Protein AF-A0A9D6YEE2-F1 (afdb_monomer_lite)

Secondary structure (DSSP, 8-state):
--HHHHTTEEEEEEETTT-TT-STT-TTTSEEEEEEETTTEEE-HIIIIIS---S-SEEETTSHHHHHHHHHHH--GGG-EE-----S--S-----

Radius of gyration: 13.96 Å; chains: 1; bounding box: 35×27×41 Å

pLDDT: mean 83.8, std 18.94, range [31.67, 98.12]

Structure (mmCIF, N/CA/C/O backbone):
data_AF-A0A9D6YEE2-F1
#
_entry.id   AF-A0A9D6YEE2-F1
#
loop_
_atom_site.group_PDB
_atom_site.id
_atom_site.type_symbol
_atom_site.label_atom_id
_atom_site.label_alt_id
_atom_site.label_comp_id
_atom_site.label_asym_id
_atom_site.label_entity_id
_atom_site.label_seq_id
_atom_site.pdbx_PDB_ins_code
_atom_site.Cartn_x
_atom_site.Cartn_y
_atom_site.Cartn_z
_atom_site.occupancy
_atom_site.B_iso_or_equiv
_atom_site.auth_seq_id
_atom_site.auth_comp_id
_atom_site.auth_asym_id
_atom_site.auth_atom_id
_atom_site.pdbx_PDB_model_num
ATOM 1 N N . MET A 1 1 ? -6.301 -13.084 -10.274 1.00 60.75 1 MET A N 1
ATOM 2 C CA . MET A 1 1 ? -5.508 -13.818 -9.259 1.00 60.75 1 MET A CA 1
ATOM 3 C C . MET A 1 1 ? -6.354 -14.869 -8.556 1.00 60.75 1 MET A C 1
ATOM 5 O O . MET A 1 1 ? -7.497 -14.580 -8.253 1.00 60.75 1 MET A O 1
ATOM 9 N N . LYS A 1 2 ? -5.812 -16.060 -8.254 1.00 69.69 2 LYS A N 1
ATOM 10 C CA . LYS A 1 2 ? -6.540 -17.099 -7.488 1.00 69.69 2 LYS A CA 1
ATOM 11 C C . LYS A 1 2 ? -6.384 -16.966 -5.965 1.00 69.69 2 LYS A C 1
ATOM 13 O O . LYS A 1 2 ? -7.322 -17.273 -5.247 1.00 69.69 2 LYS A O 1
ATOM 18 N N . VAL A 1 3 ? -5.226 -16.498 -5.484 1.00 72.19 3 VAL A N 1
ATOM 19 C CA . VAL A 1 3 ? -4.907 -16.456 -4.042 1.00 72.19 3 VAL A CA 1
ATOM 20 C C . VAL A 1 3 ? -5.659 -15.336 -3.324 1.00 72.19 3 VAL A C 1
ATOM 22 O O . VAL A 1 3 ? -6.424 -15.641 -2.424 1.00 72.19 3 VAL A O 1
ATOM 25 N N . ALA A 1 4 ? -5.525 -14.069 -3.739 1.00 75.12 4 ALA A N 1
ATOM 26 C CA . ALA A 1 4 ? -6.235 -12.953 -3.096 1.00 75.12 4 ALA A CA 1
ATOM 27 C C . ALA A 1 4 ? -7.761 -13.167 -3.087 1.00 75.12 4 ALA A C 1
ATOM 29 O O . ALA A 1 4 ? -8.390 -13.075 -2.036 1.00 75.12 4 ALA A O 1
ATOM 30 N N . ASN A 1 5 ? -8.329 -13.578 -4.226 1.00 76.56 5 ASN A N 1
ATOM 31 C CA . ASN A 1 5 ? -9.762 -13.850 -4.360 1.00 76.56 5 ASN A CA 1
ATOM 32 C C . ASN A 1 5 ? -10.257 -14.941 -3.395 1.00 76.56 5 ASN A C 1
ATOM 34 O O . ASN A 1 5 ? -11.373 -14.840 -2.895 1.00 76.56 5 ASN A O 1
ATOM 38 N N . ALA A 1 6 ? -9.440 -15.960 -3.096 1.00 79.00 6 ALA A N 1
ATOM 39 C CA . ALA A 1 6 ? -9.804 -17.015 -2.145 1.00 79.00 6 ALA A CA 1
ATOM 40 C C . ALA A 1 6 ? -9.992 -16.494 -0.709 1.00 79.00 6 ALA A C 1
ATOM 42 O O . ALA A 1 6 ? -10.684 -17.126 0.084 1.00 79.00 6 ALA A O 1
ATOM 43 N N . PHE A 1 7 ? -9.418 -15.332 -0.390 1.00 79.00 7 PHE A N 1
ATOM 44 C CA . PHE A 1 7 ? -9.568 -14.653 0.897 1.00 79.00 7 PHE A CA 1
ATOM 45 C C . PHE A 1 7 ? -10.509 -13.440 0.820 1.00 79.00 7 PHE A C 1
ATOM 47 O O . PHE A 1 7 ? -10.488 -12.598 1.712 1.00 79.00 7 PHE A O 1
ATOM 54 N N . GLY A 1 8 ? -11.319 -13.316 -0.241 1.00 84.50 8 GLY A N 1
ATOM 55 C CA . GLY A 1 8 ? -12.174 -12.141 -0.446 1.00 84.50 8 GLY A CA 1
ATOM 56 C C . GLY A 1 8 ? -11.374 -10.862 -0.712 1.00 84.50 8 GLY A C 1
ATOM 57 O O . GLY A 1 8 ? -11.793 -9.771 -0.335 1.00 84.50 8 GLY A O 1
ATOM 58 N N . GLY A 1 9 ? -10.186 -11.001 -1.298 1.00 89.44 9 GLY A N 1
ATOM 59 C CA . GLY A 1 9 ? -9.323 -9.896 -1.680 1.00 89.44 9 GLY A CA 1
ATOM 60 C C . GLY A 1 9 ? -9.197 -9.708 -3.185 1.00 89.44 9 GLY A C 1
ATOM 61 O O . GLY A 1 9 ? -9.654 -10.522 -3.986 1.00 89.44 9 GLY A O 1
ATOM 62 N N . ARG A 1 10 ? -8.510 -8.633 -3.555 1.00 92.44 10 ARG A N 1
ATOM 63 C CA . ARG A 1 10 ? -8.182 -8.232 -4.924 1.00 92.44 10 ARG A CA 1
ATOM 64 C C . ARG A 1 10 ? -6.719 -7.824 -5.001 1.00 92.44 10 ARG A C 1
ATOM 66 O O . ARG A 1 10 ? -6.093 -7.569 -3.976 1.00 92.44 10 ARG A O 1
ATOM 73 N N . VAL A 1 11 ? -6.158 -7.802 -6.203 1.00 92.62 11 VAL A N 1
ATOM 74 C CA . VAL A 1 11 ? -4.831 -7.219 -6.416 1.00 92.62 11 VAL A CA 1
ATOM 75 C C . VAL A 1 11 ? -5.015 -5.900 -7.119 1.00 92.62 11 VAL A C 1
ATOM 77 O O . VAL A 1 11 ? -5.690 -5.824 -8.145 1.00 92.62 11 VAL A O 1
ATOM 80 N N . VAL A 1 12 ? -4.416 -4.880 -6.532 1.00 93.88 12 VAL A N 1
ATOM 81 C CA . VAL A 1 12 ? -4.402 -3.530 -7.060 1.00 93.88 12 VAL A CA 1
ATOM 82 C C . VAL A 1 12 ? -2.967 -3.121 -7.326 1.00 93.88 12 VAL A C 1
ATOM 84 O O . VAL A 1 12 ? -2.022 -3.753 -6.862 1.00 93.88 12 VAL A O 1
ATOM 87 N N . GLY A 1 13 ? -2.804 -2.046 -8.072 1.00 93.31 13 GLY A N 1
ATOM 88 C CA . GLY A 1 13 ? -1.513 -1.431 -8.272 1.00 93.31 13 GLY A CA 1
ATOM 89 C C . GLY A 1 13 ? -1.657 -0.008 -8.758 1.00 93.31 13 GLY A C 1
ATOM 90 O O . GLY A 1 13 ? -2.760 0.521 -8.918 1.00 93.31 13 GLY A O 1
ATOM 91 N N . TYR A 1 14 ? -0.522 0.619 -8.992 1.00 92.44 14 TYR A N 1
ATOM 92 C CA . TYR A 1 14 ? -0.443 1.963 -9.537 1.00 92.44 14 TYR A CA 1
ATOM 93 C C . TYR A 1 14 ? 0.763 2.077 -10.456 1.00 92.44 14 TYR A C 1
ATOM 95 O O . TYR A 1 14 ? 1.744 1.355 -10.299 1.00 92.44 14 TYR A O 1
ATOM 103 N N . TYR A 1 15 ? 0.703 3.037 -11.375 1.00 90.06 15 TYR A N 1
ATOM 104 C CA . TYR A 1 15 ? 1.868 3.501 -12.122 1.00 90.06 15 TYR A CA 1
ATOM 105 C C . TYR A 1 15 ? 2.519 4.672 -11.381 1.00 90.06 15 TYR A C 1
ATOM 107 O O . TYR A 1 15 ? 1.807 5.550 -10.882 1.00 90.06 15 TYR A O 1
ATOM 115 N N . SER A 1 16 ? 3.853 4.745 -11.338 1.00 89.19 16 SER A N 1
ATOM 116 C CA . SER A 1 16 ? 4.566 5.829 -10.628 1.00 89.19 16 SER A CA 1
ATOM 117 C C . SER A 1 16 ? 4.242 7.209 -11.201 1.00 89.19 16 SER A C 1
ATOM 119 O O . SER A 1 16 ? 4.206 8.198 -10.470 1.00 89.19 16 SER A O 1
ATOM 121 N N . SER A 1 17 ? 3.949 7.284 -12.504 1.00 87.69 17 SER A N 1
ATOM 122 C CA . SER A 1 17 ? 3.539 8.518 -13.188 1.00 87.69 17 SER A CA 1
ATOM 123 C C . SER A 1 17 ? 2.285 9.153 -12.576 1.00 87.69 17 SER A C 1
ATOM 125 O O . SER A 1 17 ? 2.189 10.382 -12.523 1.00 87.69 17 SER A O 1
ATOM 127 N N . ASN A 1 18 ? 1.372 8.323 -12.062 1.00 86.81 18 ASN A N 1
ATOM 128 C CA . ASN A 1 18 ? 0.093 8.731 -11.483 1.00 86.81 18 ASN A CA 1
ATOM 129 C C . ASN A 1 18 ? 0.096 8.729 -9.948 1.00 86.81 18 ASN A C 1
ATOM 131 O O . ASN A 1 18 ? -0.835 9.250 -9.344 1.00 86.81 18 ASN A O 1
ATOM 135 N N . ASN A 1 19 ? 1.130 8.176 -9.307 1.00 88.12 19 ASN A N 1
ATOM 136 C CA . ASN A 1 19 ? 1.212 8.052 -7.853 1.00 88.12 19 ASN A CA 1
ATOM 137 C C . ASN A 1 19 ? 2.584 8.484 -7.316 1.00 88.12 19 ASN A C 1
ATOM 139 O O . ASN A 1 19 ? 3.313 7.709 -6.703 1.00 88.12 19 ASN A O 1
ATOM 143 N N . LYS A 1 20 ? 2.935 9.754 -7.548 1.00 87.19 20 LYS A N 1
ATOM 144 C CA . LYS A 1 20 ? 4.249 10.324 -7.194 1.00 87.19 20 LYS A CA 1
ATOM 145 C C . LYS A 1 20 ? 4.540 10.377 -5.690 1.00 87.19 20 LYS A C 1
ATOM 147 O O . LYS A 1 20 ? 5.673 10.646 -5.310 1.00 87.19 20 LYS A O 1
ATOM 152 N N . SER A 1 21 ? 3.526 10.189 -4.844 1.00 88.88 21 SER A N 1
ATOM 153 C CA . SER A 1 21 ? 3.685 10.159 -3.388 1.00 88.88 21 SER A CA 1
ATOM 154 C C . SER A 1 21 ? 4.136 8.798 -2.860 1.00 88.88 21 SER A C 1
ATOM 156 O O . SER A 1 21 ? 4.593 8.729 -1.725 1.00 88.88 21 SER A O 1
ATOM 158 N N . ALA A 1 22 ? 3.993 7.726 -3.647 1.00 91.75 22 ALA A N 1
ATOM 159 C CA . ALA A 1 22 ? 4.432 6.397 -3.247 1.00 91.75 22 ALA A CA 1
ATOM 160 C C . ALA A 1 22 ? 5.963 6.316 -3.254 1.00 91.75 22 ALA A C 1
ATOM 162 O O . ALA A 1 22 ? 6.608 6.669 -4.242 1.00 91.75 22 ALA A O 1
ATOM 163 N N . SER A 1 23 ? 6.548 5.821 -2.165 1.00 92.00 23 SER A N 1
ATOM 164 C CA . SER A 1 23 ? 7.991 5.558 -2.109 1.00 92.00 23 SER A CA 1
ATOM 165 C C . SER A 1 23 ? 8.385 4.228 -2.761 1.00 92.00 23 SER A C 1
ATOM 167 O O . SER A 1 23 ? 9.513 4.092 -3.240 1.00 92.00 23 SER A O 1
ATOM 169 N N . ILE A 1 24 ? 7.466 3.258 -2.836 1.00 91.19 24 ILE A N 1
ATOM 170 C CA . ILE A 1 24 ? 7.653 2.003 -3.572 1.00 91.19 24 ILE A CA 1
ATOM 171 C C . ILE A 1 24 ? 7.207 2.185 -5.024 1.00 91.19 24 ILE A C 1
ATOM 173 O O . ILE A 1 24 ? 6.222 2.862 -5.315 1.00 91.19 24 ILE A O 1
ATOM 177 N N . GLY A 1 25 ? 7.920 1.548 -5.954 1.00 79.81 25 GLY A N 1
ATOM 178 C CA . GLY A 1 25 ? 7.540 1.561 -7.364 1.00 79.81 25 GLY A CA 1
ATOM 179 C C . GLY A 1 25 ? 7.900 2.853 -8.092 1.00 79.81 25 GLY A C 1
ATOM 180 O O . GLY A 1 25 ? 7.291 3.133 -9.112 1.00 79.81 25 GLY A O 1
ATOM 181 N N . GLY A 1 26 ? 8.851 3.647 -7.580 1.00 72.88 26 GLY A N 1
ATOM 182 C CA . GLY A 1 26 ? 9.362 4.873 -8.216 1.00 72.88 26 GLY A CA 1
ATOM 183 C C . GLY A 1 26 ? 10.178 4.627 -9.497 1.00 72.88 26 GLY A C 1
ATOM 184 O O . GLY A 1 26 ? 9.972 3.631 -10.188 1.00 72.88 26 GLY A O 1
ATOM 185 N N . ASP A 1 27 ? 11.144 5.508 -9.791 1.00 60.38 27 ASP A N 1
ATOM 186 C CA . ASP A 1 27 ? 11.885 5.646 -11.070 1.00 60.38 27 ASP A CA 1
ATOM 187 C C . ASP A 1 27 ? 12.466 4.364 -11.699 1.00 60.38 27 ASP A C 1
ATOM 189 O O . ASP A 1 27 ? 12.882 4.370 -12.855 1.00 60.38 27 ASP A O 1
ATOM 193 N N . ARG A 1 28 ? 12.541 3.266 -10.945 1.00 63.09 28 ARG A N 1
ATOM 194 C CA . ARG A 1 28 ? 13.136 1.999 -11.382 1.00 63.09 28 ARG A CA 1
ATOM 195 C C . ARG A 1 28 ? 12.127 0.923 -11.784 1.00 63.09 28 ARG A C 1
ATOM 197 O O . ARG A 1 28 ? 12.555 -0.048 -12.398 1.00 63.09 28 ARG A O 1
ATOM 204 N N . CYS A 1 29 ? 10.844 1.060 -11.437 1.00 66.81 29 CYS A N 1
ATOM 205 C CA . CYS A 1 29 ? 9.878 -0.042 -11.556 1.00 66.81 29 CYS A CA 1
ATOM 206 C C . CYS A 1 29 ? 8.543 0.316 -12.236 1.00 66.81 29 CYS A C 1
ATOM 208 O O . CYS A 1 29 ? 7.662 -0.532 -12.262 1.00 66.81 29 CYS A O 1
ATOM 210 N N . GLU A 1 30 ? 8.376 1.526 -12.787 1.00 85.25 30 GLU A N 1
ATOM 211 C CA . GLU A 1 30 ? 7.153 2.025 -13.473 1.00 85.25 30 GLU A CA 1
ATOM 212 C C . GLU A 1 30 ? 5.838 1.973 -12.664 1.00 85.25 30 GLU A C 1
ATOM 214 O O . GLU A 1 30 ? 4.822 2.526 -13.090 1.00 85.25 30 GLU A O 1
ATOM 219 N N . GLY A 1 31 ? 5.847 1.379 -11.473 1.00 90.44 31 GLY A N 1
ATOM 220 C CA . GLY A 1 31 ? 4.690 1.155 -10.632 1.00 90.44 31 GLY A CA 1
ATOM 221 C C . GLY A 1 31 ? 4.944 0.059 -9.604 1.00 90.44 31 GLY A C 1
ATOM 222 O O . GLY A 1 31 ? 6.079 -0.382 -9.409 1.00 90.44 31 GLY A O 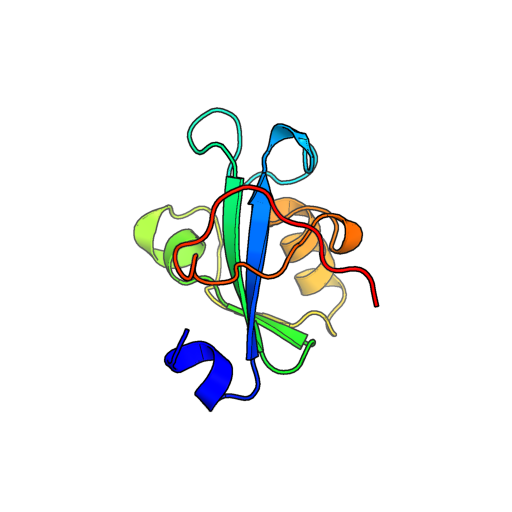1
ATOM 223 N N . HIS A 1 32 ? 3.875 -0.360 -8.933 1.00 93.94 32 HIS A N 1
ATOM 224 C CA . HIS A 1 32 ? 3.898 -1.491 -8.008 1.00 93.94 32 HIS A CA 1
ATOM 225 C C . HIS A 1 32 ? 2.503 -2.092 -7.833 1.00 93.94 32 HIS A C 1
ATOM 227 O O . HIS A 1 32 ? 1.514 -1.352 -7.851 1.00 93.94 32 HIS A O 1
ATOM 233 N N . ASP A 1 33 ? 2.421 -3.410 -7.655 1.00 93.81 33 ASP A N 1
ATOM 234 C CA . ASP A 1 33 ? 1.189 -4.138 -7.361 1.00 93.81 33 ASP A CA 1
ATOM 235 C C . ASP A 1 33 ? 1.243 -4.845 -5.998 1.00 93.81 33 ASP A C 1
ATOM 237 O O . ASP A 1 33 ? 2.287 -5.268 -5.508 1.00 93.81 33 ASP A O 1
ATOM 241 N N . PHE A 1 34 ? 0.089 -4.939 -5.345 1.00 95.19 34 PHE A N 1
ATOM 242 C CA . PHE A 1 34 ? -0.067 -5.522 -4.014 1.00 95.19 34 PHE A CA 1
ATOM 243 C C . PHE A 1 34 ? -1.507 -5.995 -3.802 1.00 95.19 34 PHE A C 1
ATOM 245 O O . PHE A 1 34 ? -2.441 -5.589 -4.499 1.00 95.19 34 PHE A O 1
ATOM 252 N N . ALA A 1 35 ? -1.712 -6.889 -2.837 1.00 95.56 35 ALA A N 1
ATOM 253 C CA . ALA A 1 35 ? -3.042 -7.409 -2.547 1.00 95.56 35 ALA A CA 1
ATOM 254 C C . ALA A 1 35 ? -3.755 -6.565 -1.484 1.00 95.56 35 ALA A C 1
ATOM 256 O O . ALA A 1 35 ? -3.147 -6.169 -0.493 1.00 95.56 35 ALA A O 1
ATOM 257 N N . ILE A 1 36 ? -5.060 -6.362 -1.660 1.00 95.25 36 ILE A N 1
ATOM 258 C CA . ILE A 1 36 ? -5.977 -5.848 -0.641 1.00 95.25 36 ILE A CA 1
ATOM 259 C C . ILE A 1 36 ? -6.940 -6.966 -0.259 1.00 95.25 36 ILE A C 1
ATOM 261 O O . ILE A 1 36 ? -7.628 -7.511 -1.120 1.00 95.25 36 ILE A O 1
ATOM 265 N N . ILE A 1 37 ? -7.005 -7.307 1.026 1.00 94.81 37 ILE A N 1
ATOM 266 C CA . ILE A 1 37 ? -7.903 -8.334 1.564 1.00 94.81 37 ILE A CA 1
ATOM 267 C C . ILE A 1 37 ? -9.008 -7.668 2.388 1.00 94.81 37 ILE A C 1
ATOM 269 O O . ILE A 1 37 ? -8.715 -6.943 3.345 1.00 94.81 37 ILE A O 1
ATOM 273 N N . GLY A 1 38 ? -10.270 -7.922 2.019 1.00 91.00 38 GLY A N 1
ATOM 274 C CA . GLY A 1 38 ? -11.453 -7.415 2.725 1.00 91.00 38 GLY A CA 1
ATOM 275 C C . GLY A 1 38 ? -11.497 -5.891 2.869 1.00 91.00 38 GLY A C 1
ATOM 276 O O . GLY A 1 38 ? -11.903 -5.413 3.925 1.00 91.00 38 GLY A O 1
ATOM 277 N N . ASP A 1 39 ? -10.983 -5.160 1.870 1.00 90.50 39 ASP A N 1
ATOM 278 C CA . ASP A 1 39 ? -10.846 -3.689 1.849 1.00 90.50 39 ASP A CA 1
ATOM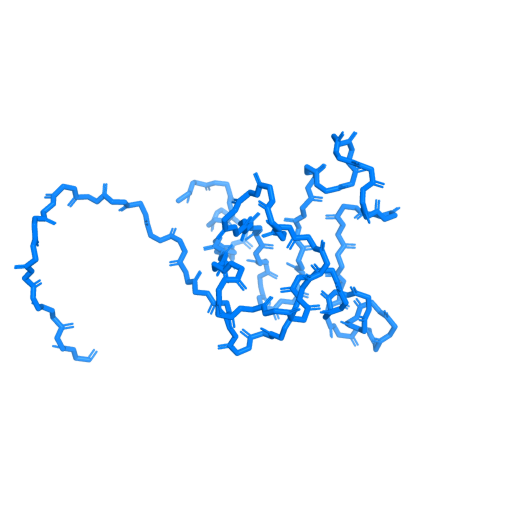 279 C C . ASP A 1 39 ? -10.189 -3.094 3.108 1.00 90.50 39 ASP A C 1
ATOM 281 O O . ASP A 1 39 ? -10.440 -1.957 3.501 1.00 90.50 39 ASP A O 1
ATOM 285 N N . ARG A 1 40 ? -9.341 -3.887 3.772 1.00 95.19 40 ARG A N 1
ATOM 286 C CA . ARG A 1 40 ? -8.737 -3.533 5.060 1.00 95.19 40 ARG A CA 1
ATOM 287 C C . ARG A 1 40 ? -7.250 -3.808 5.112 1.00 95.19 40 ARG A C 1
ATOM 289 O O . ARG A 1 40 ? -6.508 -2.997 5.653 1.00 95.19 40 ARG A O 1
ATOM 296 N N . PHE A 1 41 ? -6.817 -4.966 4.631 1.00 97.12 41 PHE A N 1
ATOM 297 C CA . PHE A 1 41 ? -5.429 -5.380 4.787 1.00 97.12 41 PHE A CA 1
ATOM 298 C C . PHE A 1 41 ? -4.679 -5.238 3.474 1.00 97.12 41 PHE A C 1
ATOM 300 O O . PHE A 1 41 ? -5.018 -5.929 2.515 1.00 97.12 41 PHE A O 1
ATOM 307 N N . ILE A 1 42 ? -3.634 -4.413 3.450 1.00 97.31 42 ILE A N 1
ATOM 308 C CA . ILE A 1 42 ? -2.626 -4.484 2.389 1.00 97.31 42 ILE A CA 1
ATOM 309 C C . ILE A 1 42 ? -1.693 -5.641 2.710 1.00 97.31 42 ILE A C 1
ATOM 311 O O . ILE A 1 42 ? -1.214 -5.754 3.838 1.00 97.31 42 ILE A O 1
ATOM 315 N N . VAL A 1 43 ? -1.423 -6.481 1.718 1.00 97.06 43 VAL A N 1
ATOM 316 C CA . VAL A 1 43 ? -0.488 -7.598 1.816 1.00 97.06 43 VAL A CA 1
ATOM 317 C C . VAL A 1 43 ? 0.548 -7.476 0.709 1.00 97.06 43 VAL A C 1
ATOM 319 O O . VAL A 1 43 ? 0.222 -7.579 -0.476 1.00 97.06 43 VAL A O 1
ATOM 322 N N . ASP A 1 44 ? 1.804 -7.311 1.114 1.00 95.88 44 ASP A N 1
ATOM 323 C CA . ASP A 1 44 ? 2.946 -7.237 0.213 1.00 95.88 44 ASP A CA 1
ATOM 324 C C . ASP A 1 44 ? 4.185 -7.890 0.836 1.00 95.88 44 ASP A C 1
ATOM 326 O O . ASP A 1 44 ? 4.935 -7.313 1.630 1.00 95.88 44 ASP A O 1
ATOM 330 N N . TYR A 1 45 ? 4.409 -9.144 0.452 1.00 94.56 45 TYR A N 1
ATOM 331 C CA . TYR A 1 45 ? 5.571 -9.896 0.907 1.00 94.56 45 TYR A CA 1
ATOM 332 C C . TYR A 1 45 ? 6.857 -9.500 0.171 1.00 94.56 45 TYR A C 1
ATOM 334 O O . TYR A 1 45 ? 7.946 -9.669 0.721 1.00 94.56 45 TYR A O 1
ATOM 342 N N . TRP A 1 46 ? 6.755 -8.978 -1.056 1.00 94.19 46 TRP A N 1
ATOM 343 C CA . TRP A 1 46 ? 7.922 -8.577 -1.835 1.00 94.19 46 TRP A CA 1
ATOM 344 C C . TRP A 1 46 ? 8.571 -7.337 -1.221 1.00 94.19 46 TRP A C 1
ATOM 346 O O . TRP A 1 46 ? 9.773 -7.367 -0.944 1.00 94.19 46 TRP A O 1
ATOM 356 N N . ALA A 1 47 ? 7.782 -6.304 -0.906 1.00 94.44 47 ALA A N 1
ATOM 357 C CA . ALA A 1 47 ? 8.283 -5.094 -0.255 1.00 94.44 47 ALA A CA 1
ATOM 358 C C . ALA A 1 47 ? 8.933 -5.400 1.098 1.00 94.44 47 ALA A C 1
ATOM 360 O O . ALA A 1 47 ? 9.980 -4.841 1.418 1.00 94.44 47 ALA A O 1
ATOM 361 N N . PHE A 1 48 ? 8.352 -6.324 1.869 1.00 96.50 48 PHE A N 1
ATOM 362 C CA . PHE A 1 48 ? 8.888 -6.736 3.165 1.00 96.50 48 PHE A CA 1
ATOM 363 C C . PHE A 1 48 ? 10.165 -7.574 3.047 1.00 96.50 48 PHE A C 1
ATOM 365 O O . PHE A 1 48 ? 11.195 -7.244 3.631 1.00 96.50 48 PHE A O 1
ATOM 372 N N . ARG A 1 49 ? 10.108 -8.699 2.326 1.00 96.38 49 ARG A N 1
ATOM 373 C CA . ARG A 1 49 ? 11.145 -9.735 2.416 1.00 96.38 49 ARG A CA 1
ATOM 374 C C . ARG A 1 49 ? 12.201 -9.648 1.325 1.00 96.38 49 ARG A C 1
ATOM 376 O O . ARG A 1 49 ? 13.331 -10.062 1.569 1.00 96.38 49 ARG A O 1
ATOM 383 N N . ILE A 1 50 ? 11.833 -9.179 0.136 1.00 93.12 50 ILE A N 1
ATOM 384 C CA . ILE A 1 50 ? 12.712 -9.191 -1.039 1.00 93.12 50 ILE A CA 1
ATOM 385 C C . ILE A 1 50 ? 13.379 -7.833 -1.221 1.00 93.12 50 ILE A C 1
ATOM 387 O O . ILE A 1 50 ? 14.599 -7.764 -1.331 1.00 93.12 50 ILE A O 1
ATOM 391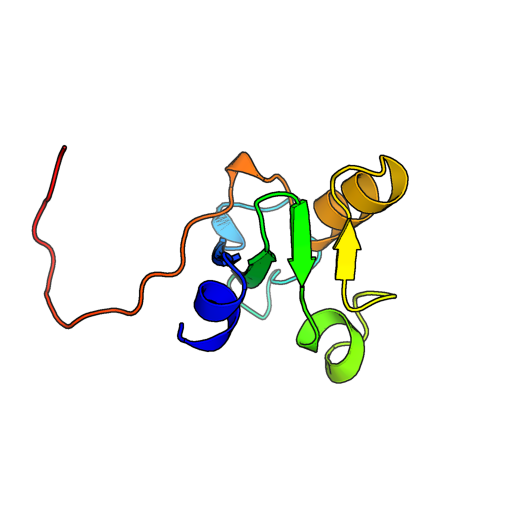 N N . ALA A 1 51 ? 12.593 -6.758 -1.217 1.00 90.44 51 ALA A N 1
ATOM 392 C CA . ALA A 1 51 ? 13.105 -5.404 -1.391 1.00 90.44 51 ALA A CA 1
ATOM 393 C C . ALA A 1 51 ? 13.593 -4.773 -0.075 1.00 90.44 51 ALA A C 1
ATOM 395 O O . ALA A 1 51 ? 14.416 -3.862 -0.109 1.00 90.44 51 ALA A O 1
ATOM 396 N N . GLY A 1 52 ? 13.095 -5.243 1.077 1.00 94.69 52 GLY A N 1
ATOM 397 C CA . GLY A 1 52 ? 13.423 -4.674 2.390 1.00 94.69 52 GLY A CA 1
ATOM 398 C C . GLY A 1 52 ? 12.948 -3.226 2.567 1.00 94.69 52 GLY A C 1
ATOM 399 O O . GLY A 1 52 ? 13.555 -2.473 3.323 1.00 94.69 52 GLY A O 1
ATOM 400 N N . LEU A 1 53 ? 11.900 -2.828 1.839 1.00 93.25 53 LEU A N 1
ATOM 401 C CA . LEU A 1 53 ? 11.329 -1.476 1.825 1.00 93.25 53 LEU A CA 1
ATOM 402 C C . LEU A 1 53 ? 10.205 -1.299 2.853 1.00 93.25 53 LEU A C 1
ATOM 404 O O . LEU A 1 53 ? 9.943 -0.182 3.288 1.00 93.25 53 LEU A O 1
ATOM 408 N N . ALA A 1 54 ? 9.550 -2.392 3.244 1.00 95.25 54 ALA A N 1
ATOM 409 C CA . ALA A 1 54 ? 8.542 -2.410 4.297 1.00 95.25 54 ALA A CA 1
ATOM 410 C C . ALA A 1 54 ? 9.075 -3.142 5.535 1.00 95.25 54 ALA A C 1
ATOM 412 O O . ALA A 1 54 ? 9.785 -4.140 5.426 1.00 95.25 54 ALA A O 1
ATOM 413 N N . ASP A 1 55 ? 8.689 -2.684 6.725 1.00 96.38 55 ASP A N 1
ATOM 414 C CA . ASP A 1 55 ? 9.067 -3.308 7.999 1.00 96.38 55 ASP A CA 1
ATOM 415 C C . ASP A 1 55 ? 8.182 -4.514 8.371 1.00 96.38 55 ASP A C 1
ATOM 417 O O . ASP A 1 55 ? 8.499 -5.266 9.296 1.00 96.38 55 ASP A O 1
ATOM 421 N N . ARG A 1 56 ? 7.079 -4.722 7.643 1.00 97.38 56 ARG A N 1
ATOM 422 C CA . ARG A 1 56 ? 6.136 -5.832 7.815 1.00 97.38 56 ARG A CA 1
ATOM 423 C C . ARG A 1 56 ? 5.436 -6.188 6.498 1.00 97.38 56 ARG A C 1
ATOM 425 O O . ARG A 1 56 ? 5.319 -5.329 5.629 1.00 97.38 56 ARG A O 1
ATOM 432 N N . PRO A 1 57 ? 4.929 -7.426 6.349 1.00 97.12 57 PRO A N 1
ATOM 433 C CA . PRO A 1 57 ? 4.260 -7.864 5.122 1.00 97.12 57 PRO A CA 1
ATOM 434 C C . PRO A 1 57 ? 2.775 -7.487 5.044 1.00 97.12 57 PRO A C 1
ATOM 436 O O . PRO A 1 57 ? 2.175 -7.648 3.984 1.0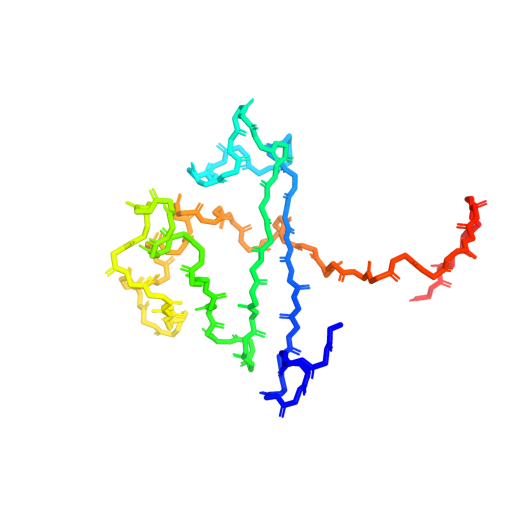0 97.12 57 PRO A O 1
ATOM 439 N N . VAL A 1 58 ? 2.164 -7.066 6.158 1.00 98.00 58 VAL A N 1
ATOM 440 C CA . VAL A 1 58 ? 0.727 -6.772 6.249 1.00 98.00 58 VAL A CA 1
ATOM 441 C C . VAL A 1 58 ? 0.507 -5.447 6.970 1.00 98.00 58 VAL A C 1
ATOM 443 O O . VAL A 1 58 ? 1.057 -5.254 8.054 1.00 98.00 58 VAL A O 1
ATOM 446 N N . PHE A 1 59 ? -0.319 -4.577 6.386 1.00 98.12 59 PHE A N 1
ATOM 447 C CA . PHE A 1 59 ? -0.769 -3.317 6.985 1.00 98.12 59 PHE A CA 1
ATOM 448 C C . PHE A 1 59 ? -2.289 -3.338 7.166 1.00 98.12 59 PHE A C 1
ATOM 450 O O . PHE A 1 59 ? -3.022 -3.625 6.222 1.00 98.12 59 PHE A O 1
ATOM 457 N N . ASP A 1 60 ? -2.764 -3.030 8.370 1.00 97.88 60 ASP A N 1
ATOM 458 C CA . ASP A 1 60 ? -4.177 -2.892 8.722 1.00 97.88 60 ASP A CA 1
ATOM 459 C C . ASP A 1 60 ? -4.628 -1.434 8.572 1.00 97.88 60 ASP A C 1
ATOM 461 O O . ASP A 1 60 ? -4.358 -0.593 9.431 1.00 97.88 60 ASP A O 1
ATOM 465 N N . LEU A 1 61 ? -5.367 -1.133 7.503 1.00 96.81 61 LEU A N 1
ATOM 466 C CA . LEU A 1 61 ? -5.817 0.224 7.185 1.00 96.81 61 LEU A CA 1
ATOM 467 C C . LEU A 1 61 ? -6.798 0.803 8.216 1.00 96.81 61 LEU A C 1
ATOM 469 O O . LEU A 1 61 ? -7.045 2.008 8.202 1.00 96.81 61 LEU A O 1
ATOM 473 N N . ASN A 1 62 ? -7.338 0.005 9.143 1.00 97.56 62 ASN A N 1
ATOM 474 C CA . ASN A 1 62 ? -8.157 0.523 10.245 1.00 97.56 62 ASN A CA 1
ATOM 475 C C . ASN A 1 62 ? -7.331 1.094 11.404 1.00 97.56 62 ASN A C 1
ATOM 477 O O . ASN A 1 62 ? -7.892 1.744 12.287 1.00 97.56 62 ASN A O 1
ATOM 481 N N . LYS A 1 63 ? -6.012 0.885 11.420 1.00 98.06 63 LYS A N 1
ATOM 482 C CA . LYS A 1 63 ? -5.114 1.499 12.398 1.00 98.06 63 LYS A CA 1
ATOM 483 C C . LYS A 1 63 ? -4.435 2.705 11.768 1.00 98.0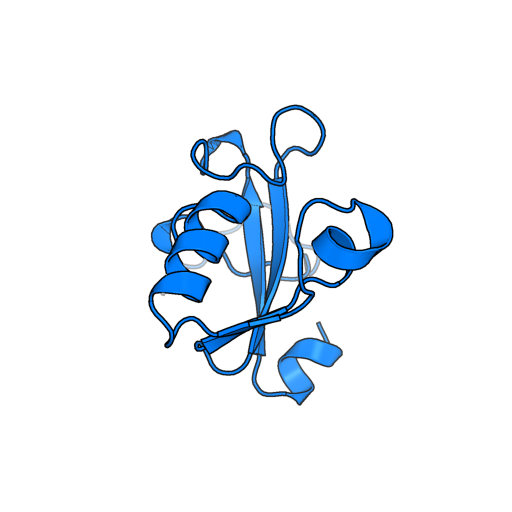6 63 LYS A C 1
ATOM 485 O O . LYS A 1 63 ? -3.742 2.564 10.766 1.00 98.06 63 LYS A O 1
ATOM 490 N N . LEU A 1 64 ? -4.602 3.875 12.384 1.00 96.75 64 LEU A N 1
ATOM 491 C CA . LEU A 1 64 ? -4.107 5.145 11.843 1.00 96.75 64 LEU A CA 1
ATOM 492 C C . LEU A 1 64 ? -2.609 5.096 11.494 1.00 96.75 64 LEU A C 1
ATOM 494 O O . LEU A 1 64 ? -2.243 5.403 10.369 1.00 96.75 64 LEU A O 1
ATOM 498 N N . GLU A 1 65 ? -1.766 4.613 12.408 1.00 97.31 65 GLU A N 1
ATOM 499 C CA . GLU A 1 65 ? -0.314 4.525 12.184 1.00 97.31 65 GLU A CA 1
ATOM 500 C C . GLU A 1 65 ? 0.056 3.590 11.016 1.00 97.31 65 GLU A C 1
ATOM 502 O O . GLU A 1 65 ? 0.984 3.854 10.252 1.00 97.31 65 GLU A O 1
ATOM 507 N N . GLU A 1 66 ? -0.658 2.472 10.857 1.00 97.62 66 GLU A N 1
ATOM 508 C CA . GLU A 1 66 ? -0.400 1.540 9.755 1.00 97.62 66 GLU A CA 1
ATOM 509 C C . GLU A 1 66 ? -0.923 2.091 8.425 1.00 97.62 66 GLU A C 1
ATOM 511 O O . GLU A 1 66 ? -0.275 1.892 7.399 1.00 97.62 66 GLU A O 1
ATOM 516 N N . ARG A 1 67 ? -2.030 2.844 8.447 1.00 96.88 67 ARG A N 1
ATOM 517 C CA . ARG A 1 67 ? -2.551 3.577 7.288 1.00 96.88 67 ARG A CA 1
ATOM 518 C C . ARG A 1 67 ? -1.577 4.655 6.817 1.00 96.88 67 ARG A C 1
ATOM 520 O O . ARG A 1 67 ? -1.302 4.725 5.627 1.00 96.88 67 ARG A O 1
ATOM 527 N N . GLU A 1 68 ? -1.021 5.452 7.725 1.00 96.38 68 GLU A N 1
ATOM 528 C CA . GLU A 1 68 ? -0.038 6.491 7.384 1.00 96.38 68 GLU A CA 1
ATOM 529 C C . GLU A 1 68 ? 1.227 5.885 6.760 1.00 96.38 68 GLU A C 1
ATOM 531 O O . GLU A 1 68 ? 1.736 6.379 5.753 1.00 96.38 68 GLU A O 1
ATOM 536 N N . LYS A 1 69 ? 1.706 4.758 7.305 1.00 96.81 69 LYS A N 1
ATOM 537 C CA . LYS A 1 69 ? 2.824 4.006 6.713 1.00 96.81 69 LYS A CA 1
ATOM 538 C C . LYS A 1 69 ? 2.463 3.437 5.343 1.00 96.81 69 LYS A C 1
ATOM 540 O O . LYS A 1 69 ? 3.275 3.513 4.425 1.00 96.81 69 LYS A O 1
ATOM 545 N N . ALA A 1 70 ? 1.261 2.886 5.192 1.00 96.38 70 ALA A N 1
ATOM 546 C CA . ALA A 1 70 ? 0.781 2.391 3.910 1.00 96.38 70 ALA A CA 1
ATOM 547 C C . ALA A 1 70 ? 0.699 3.511 2.862 1.00 96.38 70 ALA A C 1
ATOM 549 O O . ALA A 1 70 ? 1.156 3.314 1.743 1.00 96.38 70 ALA A O 1
ATOM 550 N N . GLU A 1 71 ? 0.207 4.698 3.217 1.00 96.12 71 GLU A N 1
ATOM 551 C CA . GLU A 1 71 ? 0.148 5.841 2.300 1.00 96.12 71 GLU A CA 1
ATOM 552 C C . GLU A 1 71 ? 1.549 6.330 1.896 1.00 96.12 71 GLU A C 1
ATOM 554 O O . GLU A 1 71 ? 1.774 6.676 0.738 1.00 96.12 71 GLU A O 1
ATOM 559 N N . LEU A 1 72 ? 2.528 6.289 2.804 1.00 95.88 72 LEU A N 1
ATOM 560 C CA . LEU A 1 72 ? 3.922 6.610 2.479 1.00 95.88 72 LEU A CA 1
ATOM 561 C C . LEU A 1 72 ? 4.551 5.587 1.512 1.00 95.88 72 LEU A C 1
ATOM 563 O O . LEU A 1 72 ? 5.322 5.943 0.616 1.00 95.88 72 LEU A O 1
ATOM 567 N N . LEU A 1 73 ? 4.253 4.301 1.695 1.00 95.62 73 LEU A N 1
ATOM 568 C CA . LEU A 1 73 ? 4.839 3.220 0.900 1.00 95.62 73 LEU A CA 1
ATOM 569 C C . LEU A 1 73 ? 4.154 3.075 -0.462 1.00 95.62 73 LEU A C 1
ATOM 571 O O . LEU A 1 73 ? 4.823 3.096 -1.494 1.00 95.62 73 LEU A O 1
ATOM 575 N N . PHE A 1 74 ? 2.828 2.988 -0.456 1.00 95.44 74 PHE A N 1
ATOM 576 C CA . PHE A 1 74 ? 1.986 2.652 -1.604 1.00 95.44 74 PHE A CA 1
ATOM 577 C C . PHE A 1 74 ? 1.267 3.871 -2.203 1.00 95.44 74 PHE A C 1
ATOM 579 O O . PHE A 1 74 ? 0.536 3.752 -3.186 1.00 95.44 74 PHE A O 1
ATOM 586 N N . GLY A 1 75 ? 1.455 5.065 -1.638 1.00 94.69 75 GLY A N 1
ATOM 587 C CA . GLY A 1 75 ? 0.787 6.285 -2.081 1.00 94.69 75 GLY A CA 1
ATOM 588 C C . GLY A 1 75 ? -0.703 6.319 -1.737 1.00 94.69 75 GLY A C 1
ATOM 589 O O . GLY A 1 75 ? -1.212 5.490 -0.986 1.00 94.69 75 GLY A O 1
ATOM 590 N N . ARG A 1 76 ? -1.412 7.306 -2.292 1.00 93.56 76 ARG A N 1
ATOM 591 C CA . ARG A 1 76 ? -2.829 7.544 -1.973 1.00 93.56 76 ARG A CA 1
ATOM 592 C C . ARG A 1 76 ? -3.721 6.468 -2.585 1.00 93.56 76 ARG A C 1
ATOM 594 O O . ARG A 1 76 ? -3.575 6.154 -3.765 1.00 93.56 76 ARG A O 1
ATOM 601 N N . GLU A 1 77 ? -4.693 5.995 -1.810 1.00 92.31 77 GLU A N 1
ATOM 602 C CA . GLU A 1 77 ? -5.635 4.943 -2.219 1.00 92.31 77 GLU A CA 1
ATOM 603 C C . GLU A 1 77 ? -6.400 5.275 -3.511 1.00 92.31 77 GLU A C 1
ATOM 605 O O . GLU A 1 77 ? -6.567 4.415 -4.375 1.00 92.31 77 GLU A O 1
ATOM 610 N N . ASP A 1 78 ? -6.743 6.549 -3.725 1.00 93.56 78 ASP A N 1
ATOM 611 C CA . ASP A 1 78 ? -7.432 7.028 -4.933 1.00 93.56 78 ASP A CA 1
ATOM 612 C C . ASP A 1 78 ? -6.644 6.800 -6.239 1.00 93.56 78 ASP A C 1
ATOM 614 O O . ASP A 1 78 ? -7.209 6.890 -7.336 1.00 93.56 78 ASP A O 1
ATOM 618 N N . ASN A 1 79 ? -5.346 6.492 -6.152 1.00 92.69 79 ASN A N 1
ATOM 619 C CA . ASN A 1 79 ? -4.490 6.187 -7.300 1.00 92.69 79 ASN A CA 1
ATOM 620 C C . ASN A 1 79 ? -4.406 4.687 -7.611 1.00 92.69 79 ASN A C 1
ATOM 622 O O . ASN A 1 79 ? -3.869 4.316 -8.657 1.00 92.69 79 ASN A O 1
ATOM 626 N N . TRP A 1 80 ? -4.924 3.824 -6.738 1.00 93.25 80 TRP A N 1
ATOM 627 C CA . TRP A 1 80 ? -4.852 2.378 -6.909 1.00 93.25 80 TRP A CA 1
ATOM 628 C C . TRP A 1 80 ? -5.922 1.893 -7.885 1.00 93.25 80 TRP A C 1
ATOM 630 O O . TRP A 1 80 ? -7.060 2.367 -7.897 1.00 93.25 80 TRP A O 1
ATOM 640 N N . ARG A 1 81 ? -5.561 0.947 -8.745 1.00 93.38 81 ARG A N 1
ATOM 641 C CA . ARG A 1 81 ? -6.452 0.358 -9.750 1.00 93.38 81 ARG A CA 1
ATOM 642 C C . ARG A 1 81 ? -6.361 -1.152 -9.677 1.00 93.38 81 ARG A C 1
ATOM 644 O O . ARG A 1 81 ? -5.277 -1.685 -9.464 1.00 93.38 81 ARG A O 1
ATOM 651 N N . ASP A 1 82 ? -7.486 -1.830 -9.876 1.00 90.81 82 ASP A N 1
ATOM 652 C CA . ASP A 1 82 ? -7.499 -3.288 -9.956 1.00 90.81 82 ASP A CA 1
ATOM 653 C C . ASP A 1 82 ? -6.608 -3.757 -11.112 1.00 90.81 82 ASP A C 1
ATOM 655 O O . ASP A 1 82 ? -6.778 -3.349 -12.265 1.00 90.81 82 ASP A O 1
ATOM 659 N N . VAL A 1 83 ? -5.659 -4.638 -10.801 1.00 84.06 83 VAL A N 1
ATOM 660 C CA . VAL A 1 83 ? -4.802 -5.274 -11.802 1.00 84.06 83 VAL A CA 1
ATOM 661 C C . VAL A 1 83 ? -5.585 -6.448 -12.377 1.00 84.06 83 VAL A C 1
ATOM 663 O O . VAL A 1 83 ? -5.498 -7.589 -11.913 1.00 84.06 83 VAL A O 1
ATOM 666 N N . PHE A 1 84 ? -6.420 -6.174 -13.378 1.00 67.75 84 PHE A N 1
ATOM 667 C CA . PHE A 1 84 ? -7.057 -7.242 -14.139 1.00 67.75 84 PHE A CA 1
ATOM 668 C C . PHE A 1 84 ? -6.020 -7.957 -15.009 1.00 67.75 84 PHE A C 1
ATOM 670 O O . PHE A 1 84 ? -5.195 -7.342 -15.682 1.00 67.75 84 PHE A O 1
ATOM 677 N N . VAL A 1 85 ? -6.089 -9.290 -15.015 1.00 51.44 85 VAL A N 1
ATOM 678 C CA . VAL A 1 85 ? -5.345 -10.123 -15.963 1.00 51.44 85 VAL A CA 1
ATOM 679 C C . VAL A 1 85 ? -5.834 -9.772 -17.366 1.00 51.44 85 VAL A C 1
ATOM 681 O O . VAL A 1 85 ? -7.012 -9.967 -17.672 1.00 51.44 85 VAL A O 1
ATOM 684 N N . TRP A 1 86 ? -4.928 -9.279 -18.211 1.00 38.81 86 TRP A N 1
ATOM 685 C CA . TRP A 1 86 ? -5.159 -9.096 -19.640 1.00 38.81 86 TRP A CA 1
ATOM 686 C C . TRP A 1 86 ? -5.704 -10.401 -20.237 1.00 38.81 86 TRP A C 1
ATOM 688 O O . TRP A 1 86 ? -4.991 -11.395 -20.365 1.00 38.81 86 TRP A O 1
ATOM 698 N N . SER A 1 87 ? -6.994 -10.419 -20.561 1.00 43.25 87 SER A N 1
ATOM 699 C CA . SER A 1 87 ? -7.640 -11.497 -21.306 1.00 43.25 87 SER A CA 1
ATOM 700 C C . SER A 1 87 ? -7.714 -11.031 -22.754 1.00 43.25 87 SER A C 1
ATOM 702 O O . SER A 1 87 ? -8.722 -10.488 -23.175 1.00 43.25 87 SER A O 1
ATOM 704 N N . GLY A 1 88 ? -6.583 -11.142 -23.458 1.00 40.25 88 GLY A N 1
ATOM 705 C CA . GLY A 1 88 ? -6.393 -10.879 -24.889 1.00 40.25 88 GLY A CA 1
ATOM 706 C C . GLY A 1 88 ? -7.528 -10.167 -25.634 1.00 40.25 88 GLY A C 1
ATOM 707 O O . GLY A 1 88 ? -8.446 -10.811 -26.129 1.00 40.25 88 GLY A O 1
ATOM 708 N N . GLY A 1 89 ? -7.412 -8.851 -25.795 1.00 38.94 89 GLY A N 1
ATOM 709 C CA . GLY A 1 89 ? -8.275 -8.067 -26.676 1.00 38.94 89 GLY A CA 1
ATOM 710 C C . GLY A 1 89 ? -7.754 -6.640 -26.800 1.00 38.94 89 GLY A C 1
ATOM 711 O O . GLY A 1 89 ? -7.462 -6.010 -25.790 1.00 38.94 89 GLY A O 1
ATOM 712 N N . GLY A 1 90 ? -7.564 -6.161 -28.033 1.00 35.50 90 GLY A N 1
ATOM 713 C CA . GLY A 1 90 ? -7.135 -4.792 -28.340 1.00 35.50 90 GLY A CA 1
ATOM 714 C C . GLY A 1 90 ? -8.138 -3.712 -27.890 1.00 35.50 90 GLY A C 1
ATOM 715 O O . GLY A 1 90 ? -9.100 -4.012 -27.185 1.00 35.50 90 GLY A O 1
ATOM 716 N N . PRO A 1 91 ? -7.930 -2.441 -28.283 1.00 41.16 91 PRO A N 1
ATOM 717 C CA . PRO A 1 91 ? -8.682 -1.318 -27.740 1.00 41.16 91 PRO A CA 1
ATOM 718 C C . PRO A 1 91 ? -10.144 -1.396 -28.191 1.00 41.16 91 PRO A C 1
ATOM 720 O O . PRO A 1 91 ? -10.459 -1.215 -29.365 1.00 41.16 91 PRO A O 1
ATOM 723 N N . GLY A 1 92 ? -11.036 -1.667 -27.242 1.00 37.16 92 GLY A N 1
ATOM 724 C CA . GLY A 1 92 ? -12.474 -1.718 -27.462 1.00 37.16 92 GLY A CA 1
ATOM 725 C C . GLY A 1 92 ? -13.219 -1.481 -26.156 1.00 37.16 92 GLY A C 1
ATOM 726 O O . GLY A 1 92 ? -13.239 -2.348 -25.291 1.00 37.16 92 GLY A O 1
ATOM 727 N N . ASN A 1 93 ? -13.776 -0.275 -26.036 1.00 42.75 93 ASN A N 1
ATOM 728 C CA . ASN A 1 93 ? -14.743 0.213 -25.049 1.00 42.75 93 ASN A CA 1
ATOM 729 C C . ASN A 1 93 ? -15.538 -0.857 -24.290 1.00 42.75 93 ASN A C 1
ATOM 731 O O . ASN A 1 93 ? -16.194 -1.665 -24.939 1.00 42.75 93 ASN A O 1
ATOM 735 N N . VAL A 1 94 ? -15.691 -0.689 -22.970 1.00 35.00 94 VAL A N 1
ATOM 736 C CA . VAL A 1 94 ? -17.000 -0.894 -22.324 1.00 35.00 94 VAL A CA 1
ATOM 737 C C . VAL A 1 94 ? -17.202 0.125 -21.202 1.00 35.00 94 VAL A C 1
ATOM 739 O O . VAL A 1 94 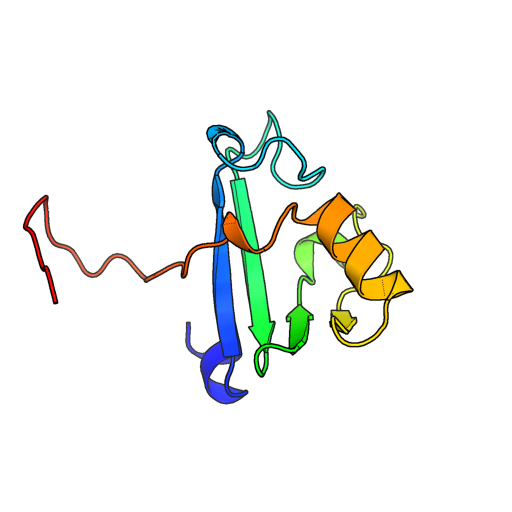? -16.526 0.112 -20.178 1.00 35.00 94 VAL A O 1
ATOM 742 N N . THR A 1 95 ? -18.161 1.011 -21.445 1.00 31.67 95 THR A N 1
ATOM 743 C CA . THR A 1 95 ? -18.966 1.740 -20.464 1.00 31.67 95 THR A CA 1
ATOM 744 C C . THR A 1 95 ? -20.010 0.772 -19.908 1.00 31.67 95 THR A C 1
ATOM 746 O O . THR A 1 95 ? -20.701 0.185 -20.736 1.00 31.67 95 THR A O 1
ATOM 749 N N . VAL A 1 96 ? -20.126 0.619 -18.583 1.00 36.31 96 VAL A N 1
ATOM 750 C CA . VAL A 1 96 ? -21.358 0.769 -17.767 1.00 36.31 96 VAL A CA 1
ATOM 751 C C . VAL A 1 96 ? -20.924 1.002 -16.324 1.00 36.31 96 VAL A C 1
ATOM 753 O O . VAL A 1 96 ? -20.104 0.195 -15.836 1.00 36.31 96 VAL A O 1
#

Foldseek 3Di:
DPVLVVQVKFKKKAACVQFVQAPPCPPPHRIDIFMDGPVFKTAAPCCVPPVVNDVDRIAGCVDPVSVVVCCNHRNDPVRIDTPDDPPDDPDDDDDD

Sequence (96 aa):
MKVANAFGGRVVGYYSSNNKSASIGGDRCEGHDFAIIGDRFIVDYWAFRIAGLADRPVFDLNKLEEREKAELLFGREDNWRDVFVWSGGGPGNVTV